Protein AF-A0A819PV54-F1 (afdb_monomer_lite)

pLDDT: mean 77.25, std 12.26, range [43.38, 90.0]

Radius of gyration: 12.26 Å; chains: 1; bounding box: 27×22×34 Å

Foldseek 3Di:
DPPCDVLNVVVVVVCCVQVVFDPVQVVCCCPDPQSVVLSCCCVPPPVQPKWKWWFAPDVPDGHIHIDSDDDPDDPGTDIDID

Structure (mmCIF, N/CA/C/O backbone):
data_AF-A0A819PV54-F1
#
_entry.id   AF-A0A819PV54-F1
#
loop_
_atom_site.group_PDB
_atom_site.id
_atom_site.type_symbol
_atom_site.label_atom_id
_atom_site.label_alt_id
_atom_site.label_comp_id
_atom_site.label_asym_id
_atom_site.label_entity_id
_atom_site.label_seq_id
_atom_site.pdbx_PDB_ins_code
_atom_site.Cartn_x
_atom_site.Cartn_y
_atom_site.Cartn_z
_atom_site.occupancy
_atom_site.B_iso_or_equiv
_atom_site.auth_seq_id
_atom_site.auth_comp_id
_atom_site.auth_asym_id
_atom_site.auth_atom_id
_atom_site.pdbx_PDB_model_num
ATOM 1 N N . MET A 1 1 ? 14.395 13.619 12.453 1.00 43.38 1 MET A N 1
ATOM 2 C CA . MET A 1 1 ? 14.283 12.319 11.761 1.00 43.38 1 MET A CA 1
ATOM 3 C C . MET A 1 1 ? 13.145 11.601 12.442 1.00 43.38 1 MET A C 1
ATOM 5 O O . MET A 1 1 ? 13.313 11.265 13.602 1.00 43.38 1 MET A O 1
ATOM 9 N N . MET A 1 2 ? 11.975 11.519 11.805 1.00 46.38 2 MET A N 1
ATOM 10 C CA . MET A 1 2 ? 10.834 10.800 12.378 1.00 46.38 2 MET A CA 1
ATOM 11 C C . MET A 1 2 ? 11.307 9.383 12.710 1.00 46.38 2 MET A C 1
ATOM 13 O O . MET A 1 2 ? 11.786 8.681 11.817 1.00 46.38 2 MET A O 1
ATOM 17 N N . GLU A 1 3 ? 11.282 9.015 13.991 1.00 47.59 3 GLU A N 1
ATOM 18 C CA . GLU A 1 3 ? 11.440 7.627 14.415 1.00 47.59 3 GLU A CA 1
ATOM 19 C C . GLU A 1 3 ? 10.470 6.806 13.567 1.00 47.59 3 GLU A C 1
ATOM 21 O O . GLU A 1 3 ? 9.269 7.067 13.575 1.00 47.59 3 GLU A O 1
ATOM 26 N N . LYS A 1 4 ? 11.012 5.920 12.721 1.00 59.97 4 LYS A N 1
ATOM 27 C CA . LYS A 1 4 ? 10.239 5.101 11.784 1.00 59.97 4 LYS A CA 1
ATOM 28 C C . LYS A 1 4 ? 9.296 4.216 12.598 1.00 59.97 4 LYS A C 1
ATOM 30 O O . LYS A 1 4 ? 9.697 3.128 13.013 1.00 59.97 4 LYS A O 1
ATOM 35 N N . ASP A 1 5 ? 8.077 4.699 12.811 1.00 73.31 5 ASP A N 1
ATOM 36 C CA . ASP A 1 5 ? 6.961 3.967 13.391 1.00 73.31 5 ASP A CA 1
ATOM 37 C C . ASP A 1 5 ? 6.886 2.577 12.735 1.00 73.31 5 ASP A C 1
ATOM 39 O O . ASP A 1 5 ? 6.985 2.432 11.509 1.00 73.31 5 ASP A O 1
ATOM 43 N N . SER A 1 6 ? 6.820 1.532 13.564 1.00 82.00 6 SER A N 1
ATOM 44 C CA . SER A 1 6 ? 6.931 0.137 13.125 1.00 82.00 6 SER A CA 1
ATOM 45 C C . SER A 1 6 ? 5.889 -0.232 12.065 1.00 82.00 6 SER A C 1
ATOM 47 O O . SER A 1 6 ? 6.141 -1.113 11.243 1.00 82.00 6 SER A O 1
ATOM 49 N N . ARG A 1 7 ? 4.757 0.483 12.027 1.00 82.75 7 ARG A N 1
ATOM 50 C CA . ARG A 1 7 ? 3.700 0.313 11.026 1.00 82.75 7 ARG A CA 1
ATOM 51 C C . ARG A 1 7 ? 4.167 0.693 9.620 1.00 82.75 7 ARG A C 1
ATOM 53 O O . ARG A 1 7 ? 3.902 -0.035 8.667 1.00 82.75 7 ARG A O 1
ATOM 60 N N . TYR A 1 8 ? 4.948 1.765 9.489 1.00 82.56 8 TYR A N 1
ATOM 61 C CA . TYR A 1 8 ? 5.516 2.180 8.202 1.00 82.56 8 TYR A CA 1
ATOM 62 C C . TYR A 1 8 ? 6.595 1.219 7.713 1.00 82.56 8 TYR A C 1
ATOM 64 O O . TYR A 1 8 ? 6.689 0.960 6.517 1.00 82.56 8 TYR A O 1
ATOM 72 N N . GLN A 1 9 ? 7.398 0.662 8.625 1.00 84.62 9 GLN A N 1
ATOM 73 C CA . GLN A 1 9 ? 8.391 -0.354 8.261 1.00 84.62 9 GLN A CA 1
ATOM 74 C C . GLN A 1 9 ? 7.723 -1.641 7.770 1.00 84.62 9 GLN A C 1
ATOM 76 O O . GLN A 1 9 ? 8.164 -2.230 6.782 1.00 84.62 9 GLN A O 1
ATOM 81 N N . TRP A 1 10 ? 6.644 -2.059 8.436 1.00 87.19 10 TRP A N 1
ATOM 82 C CA . TRP A 1 10 ? 5.835 -3.190 7.996 1.00 87.19 10 TRP A CA 1
ATOM 83 C C . TRP A 1 10 ? 5.236 -2.942 6.606 1.00 87.19 10 TRP A C 1
ATOM 85 O O . TRP A 1 10 ? 5.376 -3.792 5.727 1.00 87.19 10 TRP A O 1
ATOM 95 N N . LEU A 1 11 ? 4.657 -1.758 6.377 1.00 86.31 11 LEU A N 1
ATOM 96 C CA . LEU A 1 11 ? 4.090 -1.377 5.086 1.00 86.31 11 LEU A CA 1
ATOM 97 C C . LEU A 1 11 ? 5.150 -1.374 3.973 1.00 86.31 11 LEU A C 1
ATOM 99 O O . LEU A 1 11 ? 4.945 -1.980 2.924 1.00 86.31 11 LEU A O 1
ATOM 103 N N . GLU A 1 12 ? 6.305 -0.749 4.215 1.00 85.38 12 GLU A N 1
ATOM 104 C CA . GLU A 1 12 ? 7.446 -0.714 3.289 1.00 85.38 12 GLU A CA 1
ATOM 105 C C . GLU A 1 12 ? 7.897 -2.137 2.923 1.00 85.38 12 GLU A C 1
ATOM 107 O O . GLU A 1 12 ? 8.017 -2.470 1.744 1.00 85.38 12 GLU A O 1
ATOM 112 N N . SER A 1 13 ? 8.068 -3.011 3.921 1.00 86.00 13 SER A N 1
ATOM 113 C CA . SER A 1 13 ? 8.444 -4.412 3.705 1.00 86.00 13 SER A CA 1
ATOM 114 C C . SER A 1 13 ? 7.396 -5.171 2.890 1.00 86.00 13 SER A C 1
ATOM 116 O O . SER A 1 13 ? 7.744 -5.947 1.996 1.00 86.00 13 SER A O 1
ATOM 118 N N . ARG A 1 14 ? 6.111 -4.919 3.155 1.00 87.25 14 ARG A N 1
ATOM 119 C CA . ARG A 1 14 ? 5.016 -5.579 2.453 1.00 87.25 14 ARG A CA 1
ATOM 120 C C . ARG A 1 14 ? 4.950 -5.156 0.991 1.00 87.25 14 ARG A C 1
ATOM 122 O O . ARG A 1 14 ? 4.882 -6.027 0.132 1.00 87.25 14 ARG A O 1
ATOM 129 N N . LEU A 1 15 ? 5.070 -3.858 0.715 1.00 85.62 15 LEU A N 1
ATOM 130 C CA . LEU A 1 15 ? 5.120 -3.317 -0.643 1.00 85.62 15 LEU A CA 1
ATOM 131 C C . LEU A 1 15 ? 6.321 -3.844 -1.428 1.00 85.62 15 LEU A C 1
ATOM 133 O O . LEU A 1 15 ? 6.164 -4.213 -2.591 1.00 85.62 15 LEU A O 1
ATOM 137 N N . ILE A 1 16 ? 7.494 -3.941 -0.792 1.00 85.44 16 ILE A N 1
ATOM 138 C CA . ILE A 1 16 ? 8.688 -4.540 -1.403 1.00 85.44 16 ILE A CA 1
ATOM 139 C C . ILE A 1 16 ? 8.431 -5.994 -1.794 1.00 85.44 16 ILE A C 1
ATOM 141 O O . ILE A 1 16 ? 8.719 -6.373 -2.924 1.00 85.44 16 ILE A O 1
ATOM 145 N N . ALA A 1 17 ? 7.849 -6.789 -0.896 1.00 84.12 17 ALA A N 1
ATOM 146 C CA . ALA A 1 17 ? 7.592 -8.203 -1.147 1.00 84.12 17 ALA A CA 1
ATOM 147 C C . ALA A 1 17 ? 6.527 -8.460 -2.229 1.00 84.12 17 ALA A C 1
ATOM 149 O O . ALA A 1 17 ? 6.530 -9.527 -2.837 1.00 84.12 17 ALA A O 1
ATOM 150 N N . THR A 1 18 ? 5.594 -7.528 -2.446 1.00 82.56 18 THR A N 1
ATOM 151 C CA . THR A 1 18 ? 4.451 -7.741 -3.351 1.00 82.56 18 THR A CA 1
ATOM 152 C C . THR A 1 18 ? 4.570 -7.045 -4.703 1.00 82.56 18 THR A C 1
ATOM 154 O O . THR A 1 18 ? 4.049 -7.555 -5.691 1.00 82.56 18 THR A O 1
ATOM 157 N N . LEU A 1 19 ? 5.177 -5.856 -4.745 1.00 78.69 19 LEU A N 1
ATOM 158 C CA . LEU A 1 19 ? 5.282 -5.031 -5.955 1.00 78.69 19 LEU A CA 1
ATOM 159 C C . LEU A 1 19 ? 6.711 -4.942 -6.490 1.00 78.69 19 LEU A C 1
ATOM 161 O O . LEU A 1 19 ? 6.888 -4.433 -7.593 1.00 78.69 19 LEU A O 1
ATOM 165 N N . GLU A 1 20 ? 7.708 -5.360 -5.701 1.00 81.81 20 GLU A N 1
ATOM 166 C CA . GLU A 1 20 ? 9.136 -5.175 -5.988 1.00 81.81 20 GLU A CA 1
ATOM 167 C C . GLU A 1 20 ? 9.455 -3.785 -6.590 1.00 81.81 20 GLU A C 1
ATOM 169 O O . GLU A 1 20 ? 10.138 -3.674 -7.614 1.00 81.81 20 GLU A O 1
ATOM 174 N N . PRO A 1 21 ? 8.930 -2.685 -6.007 1.00 79.56 21 PRO A N 1
ATOM 175 C CA . PRO A 1 21 ? 9.072 -1.372 -6.599 1.00 79.56 21 PRO A CA 1
ATOM 176 C C . PRO A 1 21 ? 10.521 -0.892 -6.495 1.00 79.56 21 PRO A C 1
ATOM 178 O O . PRO A 1 21 ? 11.255 -1.205 -5.553 1.00 79.56 21 PRO A O 1
ATOM 181 N N . LYS A 1 22 ? 10.929 -0.043 -7.442 1.00 82.12 22 LYS A N 1
ATOM 182 C CA . LYS A 1 22 ? 12.213 0.660 -7.348 1.00 82.12 22 LYS A CA 1
ATOM 183 C C . LYS A 1 22 ? 12.246 1.531 -6.090 1.00 82.12 22 LYS A C 1
ATOM 185 O O . LYS A 1 22 ? 11.235 2.109 -5.697 1.00 82.12 22 LYS A O 1
ATOM 190 N N . ARG A 1 23 ? 13.435 1.693 -5.504 1.00 80.31 23 ARG A N 1
ATOM 191 C CA . ARG A 1 23 ? 13.637 2.507 -4.294 1.00 80.31 23 ARG A CA 1
ATOM 192 C C . ARG A 1 23 ? 13.102 3.937 -4.447 1.00 80.31 23 ARG A C 1
ATOM 194 O O . ARG A 1 23 ? 12.434 4.421 -3.543 1.00 80.31 23 ARG A O 1
ATOM 201 N N . ASP A 1 24 ? 13.336 4.579 -5.590 1.00 82.00 24 ASP A N 1
ATOM 202 C CA . ASP A 1 24 ? 12.792 5.912 -5.892 1.00 82.00 24 ASP A CA 1
ATOM 203 C C . ASP A 1 24 ? 11.262 5.958 -5.859 1.00 82.00 24 ASP A C 1
ATOM 205 O O . ASP A 1 24 ? 10.690 6.919 -5.358 1.00 82.00 24 ASP A O 1
ATOM 209 N N . ALA A 1 25 ? 10.593 4.900 -6.321 1.00 83.25 25 ALA A N 1
ATOM 210 C CA . ALA A 1 25 ? 9.137 4.825 -6.327 1.00 83.25 25 ALA A CA 1
ATOM 211 C C . ALA A 1 25 ? 8.562 4.771 -4.902 1.00 83.25 25 ALA A C 1
ATOM 213 O O . ALA A 1 25 ? 7.560 5.419 -4.617 1.00 83.25 25 ALA A O 1
ATOM 214 N N . LEU A 1 26 ? 9.227 4.051 -3.989 1.00 82.38 26 LEU A N 1
ATOM 215 C CA . LEU A 1 26 ? 8.876 4.039 -2.562 1.00 82.38 26 LEU A CA 1
ATOM 216 C C . LEU A 1 26 ? 9.116 5.397 -1.903 1.00 82.38 26 LEU A C 1
ATOM 218 O O . LEU A 1 26 ? 8.293 5.855 -1.117 1.00 82.38 26 LEU A O 1
ATOM 222 N N . ILE A 1 27 ? 10.228 6.056 -2.234 1.00 83.75 27 ILE A N 1
ATOM 223 C CA . ILE A 1 27 ? 10.524 7.394 -1.713 1.00 83.75 27 ILE A CA 1
ATOM 224 C C . ILE A 1 27 ? 9.443 8.379 -2.170 1.00 83.75 27 ILE A C 1
ATOM 226 O O . ILE A 1 27 ? 8.913 9.115 -1.345 1.00 83.75 27 ILE A O 1
ATOM 230 N N . GLN A 1 28 ? 9.068 8.353 -3.450 1.00 83.62 28 GLN A N 1
ATOM 231 C CA . GLN A 1 28 ? 7.998 9.190 -3.997 1.00 83.62 28 GLN A CA 1
ATOM 232 C C . GLN A 1 28 ? 6.630 8.872 -3.378 1.00 83.62 28 GLN A C 1
ATOM 234 O O . GLN A 1 28 ? 5.868 9.794 -3.101 1.00 83.62 28 GLN A O 1
ATOM 239 N N . LEU A 1 29 ? 6.333 7.597 -3.095 1.00 84.19 29 LEU A N 1
ATOM 240 C CA . LEU A 1 29 ? 5.106 7.191 -2.400 1.00 84.19 29 LEU A CA 1
ATOM 241 C C . LEU A 1 29 ? 4.991 7.856 -1.022 1.00 84.19 29 LEU A C 1
ATOM 243 O O . LEU A 1 29 ? 3.923 8.334 -0.669 1.00 84.19 29 LEU A O 1
ATOM 247 N N . ILE A 1 30 ? 6.086 7.902 -0.261 1.00 82.12 30 ILE A N 1
ATOM 248 C CA . ILE A 1 30 ? 6.100 8.452 1.105 1.00 82.12 30 ILE A CA 1
ATOM 249 C C . ILE A 1 30 ? 6.208 9.986 1.102 1.00 82.12 30 ILE A C 1
ATOM 251 O O . ILE A 1 30 ? 5.710 10.642 2.013 1.00 82.12 30 ILE A O 1
ATOM 255 N N . GLN A 1 31 ? 6.880 10.568 0.105 1.00 81.94 31 GLN A N 1
ATOM 256 C CA . GLN A 1 31 ? 7.064 12.020 -0.007 1.00 81.94 31 GLN A CA 1
ATOM 257 C C . GLN A 1 31 ? 5.859 12.748 -0.604 1.00 81.94 31 GLN A C 1
ATOM 259 O O . GLN A 1 31 ? 5.732 13.951 -0.401 1.00 81.94 31 GLN A O 1
ATOM 264 N N . ASN A 1 32 ? 5.005 12.054 -1.353 1.00 85.81 32 ASN A N 1
ATOM 265 C CA . ASN A 1 32 ? 3.780 12.632 -1.880 1.00 85.81 32 ASN A CA 1
ATOM 266 C C . ASN A 1 32 ? 2.743 12.781 -0.753 1.00 85.81 32 ASN A C 1
ATOM 268 O O . ASN A 1 32 ? 2.381 11.795 -0.111 1.00 85.81 32 ASN A O 1
ATOM 272 N N . ASP A 1 33 ? 2.268 14.008 -0.525 1.00 85.38 33 ASP A N 1
ATOM 273 C CA . ASP A 1 33 ? 1.365 14.325 0.585 1.00 85.38 33 ASP A CA 1
ATOM 274 C C . ASP A 1 33 ? 0.020 13.580 0.504 1.00 85.38 33 ASP A C 1
ATOM 276 O O . ASP A 1 33 ? -0.462 13.104 1.529 1.00 85.38 33 ASP A O 1
ATOM 280 N N . ASP A 1 34 ? -0.557 13.396 -0.689 1.00 86.88 34 ASP A N 1
ATOM 281 C CA . ASP A 1 34 ? -1.823 12.664 -0.868 1.00 86.88 34 ASP A CA 1
ATOM 282 C C . ASP A 1 34 ? -1.677 11.171 -0.535 1.00 86.88 34 ASP A C 1
ATOM 284 O O . ASP A 1 34 ? -2.509 10.570 0.156 1.00 86.88 34 ASP A O 1
ATOM 288 N N . ASN A 1 35 ? -0.583 10.564 -0.999 1.00 88.56 35 ASN A N 1
ATOM 289 C CA . ASN A 1 35 ? -0.258 9.175 -0.698 1.00 88.56 35 ASN A CA 1
ATOM 290 C C . ASN A 1 35 ? 0.017 8.989 0.794 1.00 88.56 35 ASN A C 1
ATOM 292 O O . ASN A 1 35 ? -0.471 8.037 1.406 1.00 88.56 35 ASN A O 1
ATOM 296 N N . ARG A 1 36 ? 0.787 9.905 1.385 1.00 88.38 36 ARG A N 1
ATOM 297 C CA . ARG A 1 36 ? 1.108 9.882 2.808 1.00 88.38 36 ARG A CA 1
ATOM 298 C C . ARG A 1 36 ? -0.149 10.025 3.657 1.00 88.38 36 ARG A C 1
ATOM 300 O O . ARG A 1 36 ? -0.308 9.243 4.585 1.00 88.38 36 ARG A O 1
ATOM 307 N N . LEU A 1 37 ? -1.055 10.938 3.309 1.00 89.50 37 LEU A N 1
ATOM 308 C CA . LEU A 1 37 ? -2.344 11.086 3.985 1.00 89.50 37 LEU A CA 1
ATOM 309 C C . LEU A 1 37 ? -3.160 9.791 3.906 1.00 89.50 37 LEU A C 1
ATOM 311 O O . LEU A 1 37 ? -3.733 9.362 4.904 1.00 89.50 37 LEU A O 1
ATOM 315 N N . SER A 1 38 ? -3.180 9.138 2.741 1.00 89.25 38 SER A N 1
ATOM 316 C CA . SER A 1 38 ? -3.886 7.865 2.573 1.00 89.25 38 SER A CA 1
ATOM 317 C C . SER A 1 38 ? -3.286 6.765 3.455 1.00 89.25 38 SER A C 1
ATOM 319 O O . SER A 1 38 ? -4.019 6.051 4.136 1.00 89.25 38 SER A O 1
ATOM 321 N N . ILE A 1 39 ? -1.956 6.678 3.511 1.00 89.56 39 ILE A N 1
ATOM 322 C CA . ILE A 1 39 ? -1.233 5.737 4.374 1.00 89.56 39 ILE A CA 1
ATOM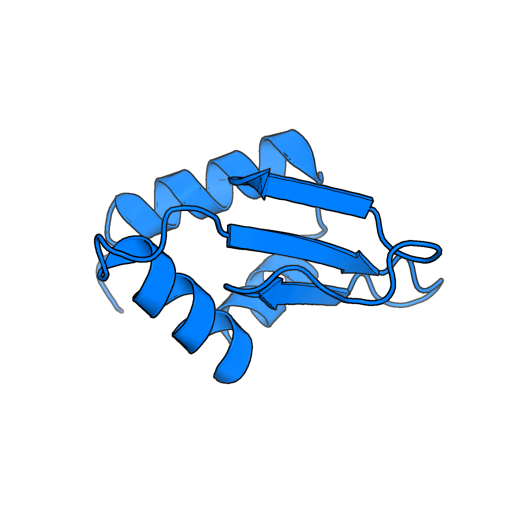 323 C C . ILE A 1 39 ? -1.496 6.029 5.856 1.00 89.56 39 ILE A C 1
ATOM 325 O O . ILE A 1 39 ? -1.815 5.106 6.597 1.00 89.56 39 ILE A O 1
ATOM 329 N N . GLU A 1 40 ? -1.385 7.287 6.289 1.00 89.56 40 GLU A N 1
ATOM 330 C CA . GLU A 1 40 ? -1.672 7.715 7.666 1.00 89.56 40 GLU A CA 1
ATOM 331 C C . GLU A 1 40 ? -3.097 7.320 8.054 1.00 89.56 40 GLU A C 1
ATOM 333 O O . GLU A 1 40 ? -3.308 6.662 9.068 1.00 89.56 40 GLU A O 1
ATOM 338 N N . GLN A 1 41 ? -4.064 7.619 7.189 1.00 89.44 41 GLN A N 1
ATOM 339 C CA . GLN A 1 41 ? -5.451 7.231 7.386 1.00 89.44 41 GLN A CA 1
ATOM 340 C C . GLN A 1 41 ? -5.634 5.714 7.499 1.00 89.44 41 GLN A C 1
ATOM 342 O O . GLN A 1 41 ? -6.324 5.271 8.404 1.00 89.44 41 GLN A O 1
ATOM 347 N N . PHE A 1 42 ? -5.003 4.906 6.650 1.00 90.00 42 PHE A N 1
ATOM 348 C CA . PHE A 1 42 ? -5.068 3.447 6.777 1.00 90.00 42 PHE A CA 1
ATOM 349 C C . PHE A 1 42 ? -4.421 2.930 8.073 1.00 90.00 42 PHE A C 1
ATOM 351 O O . PHE A 1 42 ? -4.905 1.980 8.678 1.00 90.00 42 PHE A O 1
ATOM 358 N N . LEU A 1 43 ? -3.322 3.544 8.517 1.00 87.25 43 LEU A N 1
ATOM 359 C CA . LEU A 1 43 ? -2.595 3.099 9.706 1.00 87.25 43 LEU A CA 1
ATOM 360 C C . LEU A 1 43 ? -3.227 3.559 11.025 1.00 87.25 43 LEU A C 1
ATOM 362 O O . LEU A 1 43 ? -2.956 2.947 12.062 1.00 87.25 43 LEU A O 1
ATOM 366 N N . GLU A 1 44 ? -3.982 4.657 11.012 1.00 88.19 44 GLU A N 1
ATOM 367 C CA . GLU A 1 44 ? -4.528 5.304 12.211 1.00 88.19 44 GLU A CA 1
ATOM 368 C C . GLU A 1 44 ? -6.049 5.211 12.330 1.00 88.19 44 GLU A C 1
ATOM 370 O O . GLU A 1 44 ? -6.568 5.330 13.438 1.00 88.19 44 GLU A O 1
ATOM 375 N N . ASN A 1 45 ? -6.770 4.993 11.228 1.00 86.50 45 ASN A N 1
ATOM 376 C CA . ASN A 1 45 ? -8.224 4.912 11.231 1.00 86.50 45 ASN A CA 1
ATOM 377 C C . ASN A 1 45 ? -8.703 3.458 11.133 1.00 86.50 45 ASN A C 1
ATOM 379 O O . ASN A 1 45 ? -8.568 2.819 10.092 1.00 86.50 45 ASN A O 1
ATOM 383 N N . GLU A 1 46 ? -9.337 2.966 12.198 1.00 83.94 46 GLU A N 1
ATOM 384 C CA . GLU A 1 46 ? -9.879 1.603 12.279 1.00 83.94 46 GLU A CA 1
ATOM 385 C C . GLU A 1 46 ? -11.013 1.329 11.271 1.00 83.94 46 GLU A C 1
ATOM 387 O O . GLU A 1 46 ? -11.242 0.175 10.9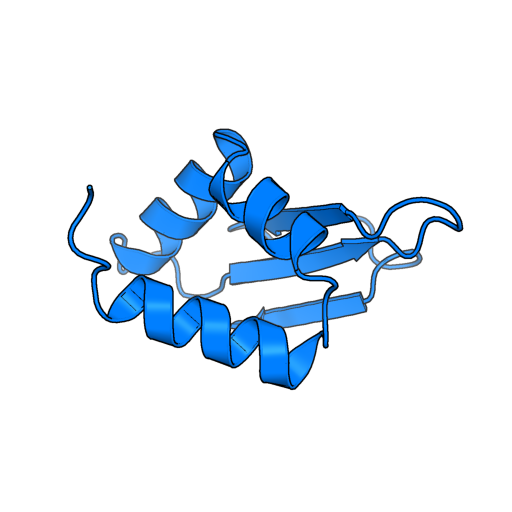09 1.00 83.94 46 GLU A O 1
ATOM 392 N N . ASP A 1 47 ? -11.696 2.368 10.772 1.00 87.06 47 ASP A N 1
ATOM 393 C CA . ASP A 1 47 ? -12.722 2.223 9.729 1.00 87.06 47 ASP A CA 1
ATOM 394 C C . ASP A 1 47 ? -12.116 1.868 8.358 1.00 87.06 47 ASP A C 1
ATOM 396 O O . ASP A 1 47 ? -12.795 1.321 7.480 1.00 87.06 47 ASP A O 1
ATOM 400 N N . ILE A 1 48 ? -10.831 2.174 8.149 1.00 86.00 48 ILE A N 1
ATOM 401 C CA . ILE A 1 48 ? -10.141 1.952 6.880 1.00 86.00 48 ILE A CA 1
ATOM 402 C C . ILE A 1 48 ? -9.423 0.610 6.943 1.00 86.00 48 ILE A C 1
ATOM 404 O O . ILE A 1 48 ? -8.339 0.458 7.487 1.00 86.00 48 ILE A O 1
ATOM 408 N N . THR A 1 49 ? -10.050 -0.383 6.327 1.00 85.62 49 THR A N 1
ATOM 409 C CA . THR A 1 49 ? -9.606 -1.782 6.384 1.00 85.62 49 THR A CA 1
ATOM 410 C C . THR A 1 49 ? -8.701 -2.197 5.230 1.00 85.62 49 THR A C 1
ATOM 412 O O . THR A 1 49 ? -8.179 -3.306 5.248 1.00 85.62 49 THR A O 1
ATOM 415 N N . HIS A 1 50 ? -8.555 -1.348 4.210 1.00 85.56 50 HIS A N 1
ATOM 416 C CA . HIS A 1 50 ? -7.830 -1.687 2.992 1.00 85.56 50 HIS A CA 1
ATOM 417 C C . HIS A 1 50 ? -7.048 -0.487 2.469 1.00 85.56 50 HIS A C 1
ATOM 419 O O . HIS A 1 50 ? -7.617 0.593 2.288 1.00 85.56 50 HIS A O 1
ATOM 425 N N . LEU A 1 51 ? -5.784 -0.720 2.122 1.00 86.88 51 LEU A N 1
ATOM 426 C CA . LEU A 1 51 ? -4.984 0.208 1.329 1.00 86.88 51 LEU A CA 1
ATOM 427 C C . LEU A 1 51 ? -4.754 -0.376 -0.065 1.00 86.88 51 LEU A C 1
ATOM 429 O O . LEU A 1 51 ? -4.175 -1.453 -0.223 1.00 86.88 51 LEU A O 1
ATOM 433 N N . TYR A 1 52 ? -5.180 0.352 -1.094 1.00 86.31 52 TYR A N 1
ATOM 434 C CA . TYR A 1 52 ? -4.904 0.010 -2.483 1.00 86.31 52 TYR A CA 1
ATOM 435 C C . TYR A 1 52 ? -3.634 0.720 -2.919 1.00 86.31 52 TYR A C 1
ATOM 437 O O . TYR A 1 52 ? -3.613 1.946 -3.020 1.00 86.31 52 TYR A O 1
ATOM 445 N N . VAL A 1 53 ? -2.589 -0.053 -3.217 1.00 85.00 53 VAL A N 1
ATOM 446 C CA . VAL A 1 53 ? -1.385 0.487 -3.850 1.00 85.00 53 VAL A CA 1
ATOM 447 C C . VAL A 1 53 ? -1.337 0.058 -5.305 1.00 85.00 53 VAL A C 1
ATOM 449 O O . VAL A 1 53 ? -1.327 -1.133 -5.629 1.00 85.00 53 VAL A O 1
ATOM 452 N N . LEU A 1 54 ? -1.342 1.057 -6.180 1.00 82.25 54 LEU A N 1
ATOM 453 C CA . LEU A 1 54 ? -1.289 0.889 -7.621 1.00 82.25 54 LEU A CA 1
ATOM 454 C C . LEU A 1 54 ? 0.134 1.142 -8.097 1.00 82.25 54 LEU A C 1
ATOM 456 O O . LEU A 1 54 ? 0.686 2.216 -7.860 1.00 82.25 54 LEU A O 1
ATOM 460 N N . SER A 1 55 ? 0.711 0.166 -8.796 1.00 76.19 55 SER A N 1
ATOM 461 C CA . SER A 1 55 ? 1.947 0.370 -9.546 1.00 76.19 55 SER A CA 1
ATOM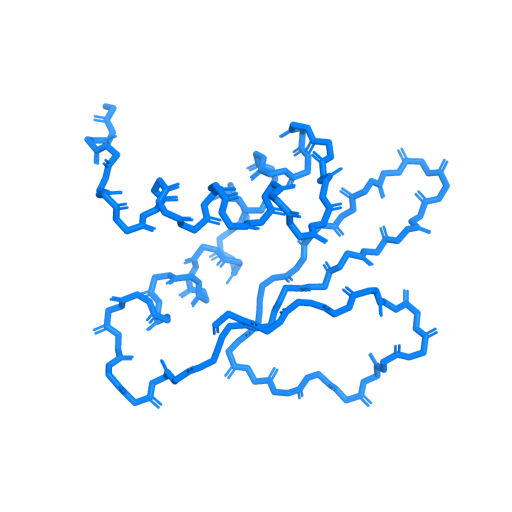 462 C C . SER A 1 55 ? 1.618 0.653 -11.002 1.00 76.19 55 SER A C 1
ATOM 464 O O . SER A 1 55 ? 1.027 -0.180 -11.696 1.00 76.19 55 SER A O 1
ATOM 466 N N . GLN A 1 56 ? 1.981 1.850 -11.453 1.00 71.62 56 GLN A N 1
ATOM 467 C CA . GLN A 1 56 ? 1.850 2.251 -12.841 1.00 71.62 56 GLN A CA 1
ATOM 468 C C . GLN A 1 56 ? 3.169 1.940 -13.551 1.00 71.62 56 GLN A C 1
ATOM 470 O O . GLN A 1 56 ? 4.193 2.589 -13.315 1.00 71.62 56 GLN A O 1
ATOM 475 N N . SER A 1 57 ? 3.157 0.921 -14.413 1.00 58.62 57 SER A N 1
ATOM 476 C CA . SER A 1 57 ? 4.314 0.571 -15.240 1.00 58.62 57 SER A CA 1
ATOM 477 C C . SER A 1 57 ? 4.387 1.523 -16.435 1.00 58.62 57 SER A C 1
ATOM 479 O O . SER A 1 57 ? 4.007 1.186 -17.553 1.00 58.62 57 SER A O 1
ATOM 481 N N . SER A 1 58 ? 4.808 2.764 -16.191 1.00 55.03 58 SER A N 1
ATOM 482 C CA . SER A 1 58 ? 5.217 3.662 -17.268 1.00 55.03 58 SER A CA 1
ATOM 483 C C . SER A 1 58 ? 6.672 3.365 -17.619 1.00 55.03 58 SER A C 1
ATOM 485 O O . SER A 1 58 ? 7.513 3.225 -16.730 1.00 55.03 58 SER A O 1
ATOM 487 N N . SER A 1 59 ? 6.982 3.300 -18.915 1.00 52.72 59 SER A N 1
ATOM 488 C CA . SER A 1 59 ? 8.279 2.925 -19.505 1.00 52.72 59 SER A CA 1
ATOM 489 C C . SER A 1 59 ? 9.492 3.744 -19.026 1.00 52.72 59 SER A C 1
ATOM 491 O O . SER A 1 59 ? 10.617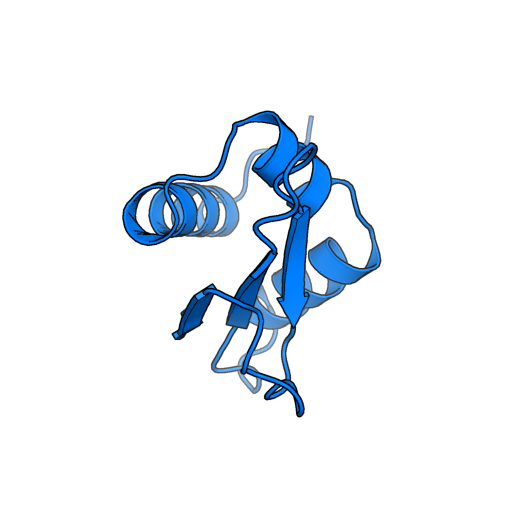 3.470 -19.437 1.00 52.72 59 SER A O 1
ATOM 493 N N . SER A 1 60 ? 9.291 4.756 -18.179 1.00 47.62 60 SER A N 1
ATOM 494 C CA . SER A 1 60 ? 10.337 5.661 -17.692 1.00 47.62 60 SER A CA 1
ATOM 495 C C . SER A 1 60 ? 10.339 5.860 -16.171 1.00 47.62 60 SER A C 1
ATOM 497 O O . SER A 1 60 ? 11.396 6.159 -15.618 1.00 47.62 60 SER A O 1
ATOM 499 N N . SER A 1 61 ? 9.220 5.621 -15.477 1.00 52.62 61 SER A N 1
ATOM 500 C CA . SER A 1 61 ? 9.096 5.869 -14.033 1.00 52.62 61 SER A CA 1
ATOM 501 C C . SER A 1 61 ? 8.054 4.932 -13.427 1.00 52.62 61 SER A C 1
ATOM 503 O O . SER A 1 61 ? 6.894 4.945 -13.833 1.00 52.62 61 SER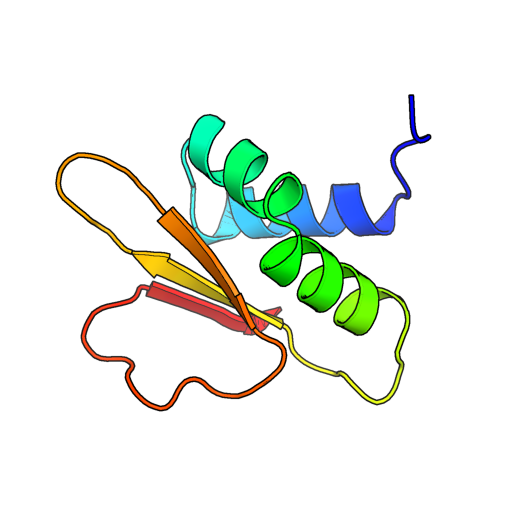 A O 1
ATOM 505 N N . SER A 1 62 ? 8.453 4.124 -12.447 1.00 62.38 62 SER A N 1
ATOM 506 C CA . SER A 1 62 ? 7.507 3.358 -11.634 1.00 62.38 62 SER A CA 1
ATOM 507 C C . SER A 1 62 ? 6.850 4.330 -10.656 1.00 62.38 62 SER A C 1
ATOM 509 O O . SER A 1 62 ? 7.484 4.724 -9.682 1.00 62.38 62 SER A O 1
ATOM 511 N N . ASN A 1 63 ? 5.616 4.750 -10.928 1.00 74.19 63 ASN A N 1
ATOM 512 C CA . ASN A 1 63 ? 4.858 5.594 -10.006 1.00 74.19 63 ASN A CA 1
ATOM 513 C C . ASN A 1 63 ? 3.972 4.702 -9.137 1.00 74.19 63 ASN A C 1
ATOM 515 O O . ASN A 1 63 ? 3.272 3.827 -9.655 1.00 74.19 63 ASN A O 1
ATOM 519 N N . LEU A 1 64 ? 4.032 4.912 -7.822 1.00 81.69 64 LEU A N 1
ATOM 520 C CA . LEU A 1 64 ? 3.151 4.265 -6.857 1.00 81.69 64 LEU A CA 1
ATOM 521 C C . LEU A 1 64 ? 2.096 5.267 -6.385 1.00 81.69 64 LEU A C 1
ATOM 523 O O . LEU A 1 64 ? 2.421 6.416 -6.078 1.00 81.69 64 LEU A O 1
ATOM 527 N N . LEU A 1 65 ? 0.850 4.814 -6.310 1.00 84.94 65 LEU A N 1
ATOM 528 C CA . LEU A 1 65 ? -0.280 5.585 -5.792 1.00 84.94 65 LEU A CA 1
ATOM 529 C C . LEU A 1 65 ? -0.945 4.801 -4.667 1.00 84.94 65 LEU A C 1
ATOM 531 O O . LEU A 1 65 ? -1.197 3.610 -4.838 1.00 84.94 65 LEU A O 1
ATOM 535 N N . ALA A 1 66 ? -1.221 5.463 -3.547 1.00 84.62 66 ALA A N 1
ATOM 536 C CA . ALA A 1 66 ? -1.904 4.899 -2.390 1.00 84.62 66 ALA A CA 1
ATOM 537 C C . ALA A 1 66 ? -3.325 5.465 -2.298 1.00 84.62 66 ALA A C 1
ATOM 539 O O . ALA A 1 66 ? -3.515 6.676 -2.365 1.00 84.62 66 ALA A O 1
ATOM 540 N N . LEU A 1 67 ? -4.321 4.590 -2.162 1.00 84.69 67 LEU A N 1
ATOM 541 C CA . LEU A 1 67 ? -5.734 4.960 -2.131 1.00 84.69 67 LEU A CA 1
ATOM 542 C C . LEU A 1 67 ? -6.474 4.166 -1.050 1.00 84.69 67 LEU A C 1
ATOM 544 O O . LEU A 1 67 ? -6.361 2.943 -0.986 1.00 84.69 67 LEU A O 1
ATOM 548 N N . ASN A 1 68 ? -7.315 4.850 -0.273 1.00 81.75 68 ASN A N 1
ATOM 549 C CA . ASN A 1 68 ? -8.195 4.237 0.739 1.00 81.75 68 ASN A CA 1
ATOM 550 C C . ASN A 1 68 ? -9.577 3.860 0.184 1.00 81.75 68 ASN A C 1
ATOM 552 O O . ASN A 1 68 ? -10.489 3.485 0.915 1.00 81.75 68 ASN A O 1
ATOM 556 N N . SER A 1 69 ? -9.769 4.014 -1.124 1.00 78.31 69 SER A N 1
ATOM 557 C CA . SER A 1 69 ? -11.009 3.703 -1.829 1.00 78.31 69 SER A CA 1
ATOM 558 C C . SER A 1 69 ? -10.699 2.905 -3.082 1.00 78.31 69 SER A C 1
ATOM 560 O O . SER A 1 69 ? -9.644 3.071 -3.691 1.00 78.31 69 SER A O 1
ATOM 562 N N . ILE A 1 70 ? -11.640 2.042 -3.459 1.00 73.50 70 ILE A N 1
ATOM 563 C CA . ILE A 1 70 ? -11.543 1.184 -4.637 1.00 73.50 70 ILE A CA 1
ATOM 564 C C . ILE A 1 70 ? -11.387 2.080 -5.882 1.00 73.50 70 ILE A C 1
ATOM 566 O O . ILE A 1 70 ? -12.317 2.830 -6.194 1.00 73.50 70 ILE A O 1
ATOM 570 N N . PRO A 1 71 ? -10.248 2.037 -6.597 1.00 63.62 71 PRO A N 1
ATOM 571 C CA . PRO A 1 71 ? -10.076 2.829 -7.810 1.00 63.62 71 PRO A CA 1
ATOM 572 C C . PRO A 1 71 ? -11.025 2.329 -8.904 1.00 63.62 71 PRO A C 1
ATOM 574 O O . PRO A 1 71 ? -11.247 1.134 -9.040 1.00 63.62 71 PRO A O 1
ATOM 577 N N . ILE A 1 72 ? -11.608 3.239 -9.684 1.00 60.34 72 ILE A N 1
ATOM 578 C CA . ILE A 1 72 ? -12.650 2.902 -10.675 1.00 60.34 72 ILE A CA 1
ATOM 579 C C . ILE A 1 72 ? -12.040 2.281 -11.953 1.00 60.34 72 ILE A C 1
ATOM 581 O O . ILE A 1 72 ? -12.728 1.562 -12.674 1.00 60.34 72 ILE A O 1
ATOM 585 N N . ASP A 1 73 ? -10.744 2.500 -12.212 1.00 61.56 73 ASP A N 1
ATOM 586 C CA . ASP A 1 73 ? -10.045 2.036 -13.418 1.00 61.56 73 ASP A CA 1
ATOM 587 C C . ASP A 1 73 ? -8.852 1.120 -13.082 1.00 61.56 73 ASP A C 1
ATOM 589 O O . ASP A 1 73 ? -7.859 1.546 -12.491 1.00 61.56 73 ASP A O 1
ATOM 593 N N . PHE A 1 74 ? -8.967 -0.162 -13.446 1.00 62.28 74 PHE A N 1
ATOM 594 C CA . PHE A 1 74 ? -8.008 -1.217 -13.082 1.00 62.28 74 PHE A CA 1
ATOM 595 C C . PHE A 1 74 ? -7.159 -1.734 -14.242 1.00 62.28 74 PHE A C 1
ATOM 597 O O . PHE A 1 74 ? -6.199 -2.465 -14.010 1.00 62.28 74 PHE A O 1
ATOM 604 N N . ASN A 1 75 ? -7.496 -1.398 -15.488 1.00 59.19 75 ASN A N 1
ATOM 605 C CA . ASN A 1 75 ? -6.906 -2.068 -16.653 1.00 59.19 75 ASN A CA 1
ATOM 606 C C . ASN A 1 75 ? -5.418 -1.748 -16.868 1.00 59.19 75 ASN A C 1
ATOM 608 O O . ASN A 1 75 ? -4.754 -2.446 -17.628 1.00 59.19 75 ASN A O 1
ATOM 612 N N . SER A 1 76 ? -4.890 -0.723 -16.192 1.00 58.44 76 SER A N 1
ATOM 613 C CA . SER A 1 76 ? -3.521 -0.231 -16.399 1.00 58.44 76 SER A CA 1
ATOM 614 C C . SER A 1 76 ? -2.589 -0.403 -15.192 1.00 58.44 76 SER A C 1
ATOM 616 O O . SER A 1 76 ? -1.447 0.052 -15.252 1.00 58.44 76 SER A O 1
ATOM 618 N N . TYR A 1 77 ? -3.042 -1.026 -14.095 1.00 62.50 77 TYR A N 1
ATOM 619 C CA . TYR A 1 77 ? -2.301 -1.026 -12.827 1.00 62.50 77 TYR A CA 1
ATOM 620 C C . TYR A 1 77 ? -2.196 -2.411 -12.190 1.00 62.50 77 TYR A C 1
ATOM 622 O O . TYR A 1 77 ? -3.173 -3.156 -12.106 1.00 62.50 77 TYR A O 1
ATOM 630 N N . GLN A 1 78 ? -1.017 -2.725 -11.649 1.00 66.00 78 GLN A N 1
ATOM 631 C CA . GLN A 1 78 ? -0.851 -3.868 -10.755 1.00 66.00 78 GLN A CA 1
ATOM 632 C C . GLN A 1 78 ? -1.362 -3.488 -9.359 1.00 66.00 78 GLN A C 1
ATOM 634 O O . GLN A 1 78 ? -0.902 -2.505 -8.774 1.00 66.00 78 GLN A O 1
ATOM 639 N N . ARG A 1 79 ? -2.330 -4.261 -8.849 1.00 66.38 79 ARG A N 1
ATOM 640 C CA . ARG A 1 79 ? -2.984 -4.062 -7.547 1.00 66.38 79 ARG A CA 1
ATOM 641 C C . ARG A 1 79 ? -2.270 -4.838 -6.453 1.00 66.38 79 ARG A C 1
ATOM 643 O O . ARG A 1 79 ? -2.139 -6.058 -6.560 1.00 66.38 79 ARG A O 1
ATOM 650 N N . VAL A 1 80 ? -1.991 -4.164 -5.344 1.00 68.50 80 VAL A N 1
ATOM 651 C CA . VAL A 1 80 ? -1.809 -4.818 -4.047 1.00 68.50 80 VAL A CA 1
ATOM 652 C C . VAL A 1 80 ? -2.804 -4.237 -3.058 1.00 68.50 80 VAL A C 1
ATOM 654 O O . VAL A 1 80 ? -2.941 -3.022 -2.948 1.00 68.50 80 VAL A O 1
ATOM 657 N N . VAL A 1 81 ? -3.534 -5.138 -2.404 1.00 72.81 81 VAL A N 1
ATOM 658 C CA . VAL A 1 81 ? -4.465 -4.824 -1.321 1.00 72.81 81 VAL A CA 1
ATOM 659 C C . VAL A 1 81 ? -3.784 -5.249 -0.033 1.00 72.81 81 VAL A C 1
ATOM 661 O O . VAL A 1 81 ? -3.390 -6.416 0.083 1.00 72.81 81 VAL A O 1
ATOM 664 N N . LEU A 1 82 ? -3.597 -4.292 0.868 1.00 71.31 82 LEU A N 1
ATO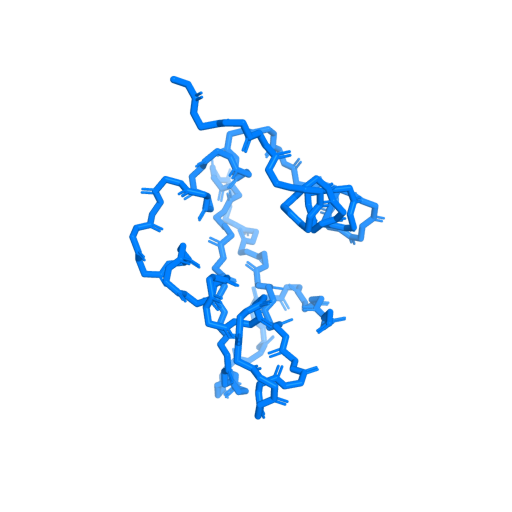M 665 C CA . LEU A 1 82 ? -2.998 -4.487 2.185 1.00 71.31 82 LEU A CA 1
ATOM 666 C C . LEU A 1 82 ? -4.032 -4.301 3.282 1.00 71.31 82 LEU A C 1
ATOM 668 O O . LEU A 1 82 ? -4.912 -3.431 3.086 1.00 71.31 82 LEU A O 1
#

Secondary structure (DSSP, 8-state):
-----HHHHHHHHHHHHHH---HHHHHHHHHSHHHHHHHHHHHH-TT----EEEEEEETTEEEEEEESS--S--TTEEEEE-

Sequence (82 aa):
MMEKDSRYQWLESRLIATLEPKRDALIQLIQNDDNRLSIEQFLENEDITHLYVLSQSSSSSSNLLALNSIPIDFNSYQRVVL